Protein AF-A0A0F7U0D5-F1 (afdb_monomer)

Sequence (65 aa):
MPFTEGTSVTFPTKSGDFTIGTVKGFKDGKYQVEVEGAKILEVEEADVKEFSIPIQRRDIFDTLK

Radius of gyration: 15.65 Å; Cα contacts 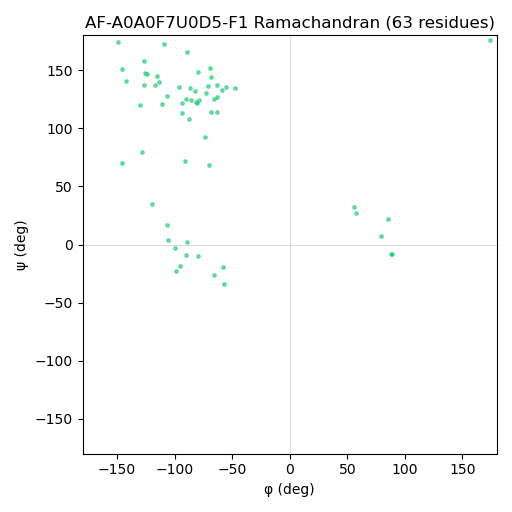(8 Å, |Δi|>4): 100; chains: 1; bounding box: 43×34×31 Å

Foldseek 3Di:
DDDDFQAWKWFADPVRDIFIFTFHDADPQWTFTQGPPRDTDTHHPVGIDHPDDPPPDPPPPPPPD

Solvent-accessible surface area (backbone atoms only — not comparable to full-atom values): 4159 Å² total; per-residue (Å²): 129,82,84,51,65,72,40,60,32,31,30,69,42,99,85,71,48,76,46,68,26,32,30,70,41,75,55,97,77,23,34,34,26,38,30,89,87,80,41,75,42,83,40,52,60,92,56,55,38,80,65,70,78,77,86,83,71,85,75,79,79,80,82,82,128

Nearest PDB structures (foldseek):
  2xk0-assembly1_A  TM=8.834E-01  e=2.552E-03  Drosophila melanogaster
  8qyq-assembly1_A  TM=7.522E-01  e=1.652E-03  Bos taurus
  7uwz-assembly1_A  TM=7.459E-01  e=5.382E-03  synthetic construct
  2mys-assembly1_A  TM=7.434E-01  e=3.944E-03  Gallus gallus
  2w4h-assembly1_M  TM=7.434E-01  e=4.197E-03  Gallus gallus

pLDDT: mean 78.35, std 14.1, range [48.62, 92.5]

Secondary structure (DSSP, 8-state):
-PPPTT-EEEEE-TTS-EEEEEEEEEETTEEEEEETTTEEEEEETTT-EE-------SSSSS---

Mean predicted aligned error: 9.61 Å

Organism: Penicillium brasilianum (NCBI:txid104259)

Structure (mmCIF, N/CA/C/O backbone):
data_AF-A0A0F7U0D5-F1
#
_entry.id   AF-A0A0F7U0D5-F1
#
loop_
_atom_site.group_PDB
_atom_site.id
_atom_site.type_symbol
_atom_site.label_atom_id
_atom_site.label_alt_id
_atom_site.label_comp_id
_atom_site.label_asym_id
_atom_site.label_entity_id
_atom_site.label_seq_id
_atom_site.pdbx_PDB_ins_code
_atom_site.Cartn_x
_atom_site.Cartn_y
_atom_site.Cartn_z
_atom_site.occupancy
_atom_site.B_iso_or_equiv
_atom_site.auth_seq_id
_atom_site.auth_comp_id
_atom_site.auth_asym_id
_atom_site.auth_atom_id
_atom_site.pdbx_PDB_model_num
ATOM 1 N N . MET A 1 1 ? -3.267 -11.256 -8.448 1.00 57.12 1 MET A N 1
ATOM 2 C CA . MET A 1 1 ? -4.326 -11.394 -7.424 1.00 57.12 1 MET A CA 1
ATOM 3 C C . MET A 1 1 ? -4.325 -10.095 -6.659 1.00 57.12 1 MET A C 1
ATOM 5 O O . MET A 1 1 ? -3.231 -9.702 -6.265 1.00 57.12 1 MET A O 1
ATOM 9 N N . PRO A 1 2 ? -5.473 -9.425 -6.497 1.00 70.06 2 PRO A N 1
ATOM 10 C CA . PRO A 1 2 ? -5.489 -8.177 -5.767 1.00 70.06 2 PRO A CA 1
ATOM 11 C C . PRO A 1 2 ? -5.077 -8.413 -4.309 1.00 70.06 2 PRO A C 1
ATOM 13 O O . PRO A 1 2 ? -5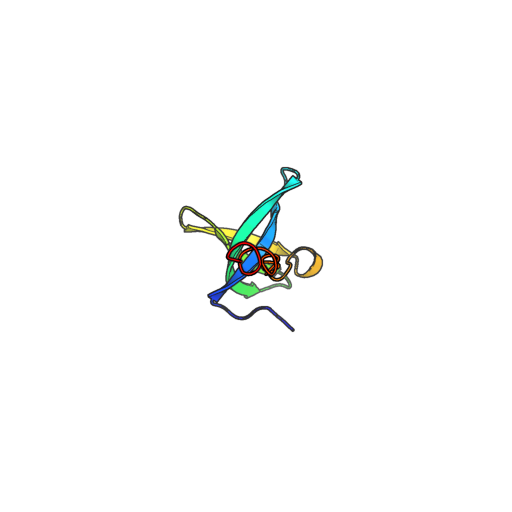.501 -9.406 -3.713 1.00 70.06 2 PRO A O 1
ATOM 16 N N . PHE A 1 3 ? -4.246 -7.536 -3.744 1.00 81.25 3 PHE A N 1
ATOM 17 C CA . PHE A 1 3 ? -3.927 -7.567 -2.318 1.00 81.25 3 PHE A CA 1
ATOM 18 C C . PHE A 1 3 ? -5.218 -7.425 -1.510 1.00 81.25 3 PHE A C 1
ATOM 20 O O . PHE A 1 3 ? -6.061 -6.575 -1.803 1.00 81.25 3 PHE A O 1
ATOM 27 N N . THR A 1 4 ? -5.384 -8.283 -0.510 1.00 84.69 4 THR A N 1
ATOM 28 C CA . THR A 1 4 ? -6.547 -8.262 0.376 1.00 84.69 4 THR A CA 1
ATOM 29 C C . THR A 1 4 ? -6.543 -7.027 1.271 1.00 84.69 4 THR A C 1
ATOM 31 O O . THR A 1 4 ? -5.492 -6.489 1.618 1.00 84.69 4 THR A O 1
ATOM 34 N N . GLU A 1 5 ? -7.732 -6.584 1.676 1.00 88.00 5 GLU A N 1
ATOM 35 C CA . GLU A 1 5 ? -7.861 -5.571 2.722 1.00 88.00 5 GLU A CA 1
ATOM 36 C C . GLU A 1 5 ? -7.124 -6.027 3.995 1.00 88.00 5 GLU A C 1
ATOM 38 O O . GLU A 1 5 ? -7.200 -7.190 4.393 1.00 88.00 5 GLU A O 1
ATOM 43 N N . GLY A 1 6 ? -6.370 -5.116 4.610 1.00 86.25 6 GLY A N 1
ATOM 44 C CA . GLY A 1 6 ? -5.506 -5.389 5.758 1.00 86.25 6 GLY A CA 1
ATOM 45 C C . GLY A 1 6 ? -4.081 -5.820 5.399 1.00 86.25 6 GLY A C 1
ATOM 46 O O . GLY A 1 6 ? -3.233 -5.876 6.288 1.00 86.25 6 GLY A O 1
ATOM 47 N N . THR A 1 7 ? -3.772 -6.079 4.125 1.00 87.50 7 THR A N 1
ATOM 48 C CA . THR A 1 7 ? -2.405 -6.415 3.703 1.00 87.50 7 THR A CA 1
ATOM 49 C C . THR A 1 7 ? -1.501 -5.182 3.746 1.00 87.50 7 THR A C 1
ATOM 51 O O . THR A 1 7 ? -1.831 -4.130 3.194 1.00 87.50 7 THR A O 1
ATOM 54 N N . SER A 1 8 ? -0.334 -5.318 4.377 1.00 87.62 8 SER A N 1
ATOM 55 C CA . SER A 1 8 ? 0.719 -4.304 4.334 1.00 87.62 8 SER A CA 1
ATOM 56 C C . SER A 1 8 ? 1.483 -4.395 3.017 1.00 87.62 8 SER A C 1
ATOM 58 O O . SER A 1 8 ? 2.028 -5.441 2.666 1.00 87.62 8 SER A O 1
ATOM 60 N N . VAL A 1 9 ? 1.533 -3.286 2.292 1.00 88.88 9 VAL A N 1
ATOM 61 C CA . VAL A 1 9 ? 2.176 -3.189 0.983 1.00 88.88 9 VAL A CA 1
ATOM 62 C C . VAL A 1 9 ? 3.178 -2.047 0.964 1.00 88.88 9 VAL A C 1
ATOM 64 O O . VAL A 1 9 ? 3.099 -1.112 1.764 1.00 88.88 9 VAL A O 1
ATOM 67 N N . THR A 1 10 ? 4.131 -2.113 0.042 1.00 89.56 10 THR A N 1
ATOM 68 C CA . THR A 1 10 ? 5.089 -1.035 -0.207 1.00 89.56 10 THR A CA 1
ATOM 69 C C . THR A 1 10 ? 4.910 -0.514 -1.615 1.00 89.56 10 THR A C 1
ATOM 71 O O . THR A 1 10 ? 4.754 -1.287 -2.559 1.00 89.56 10 THR A O 1
ATOM 74 N N . PHE A 1 11 ? 4.949 0.802 -1.758 1.00 87.56 11 PHE A N 1
ATOM 75 C CA . PHE A 1 11 ? 4.780 1.456 -3.045 1.00 87.56 11 PHE A CA 1
ATOM 76 C C . PHE A 1 11 ? 5.639 2.723 -3.132 1.00 87.56 11 PHE A C 1
ATOM 78 O O . PHE A 1 11 ? 5.944 3.337 -2.100 1.00 87.56 11 PHE A O 1
ATOM 85 N N . PRO A 1 12 ? 6.067 3.110 -4.344 1.00 86.75 12 PRO A N 1
ATOM 86 C CA . PRO A 1 12 ? 6.778 4.357 -4.564 1.00 86.75 12 PRO A CA 1
ATOM 87 C C . PRO A 1 12 ? 5.830 5.552 -4.403 1.00 86.75 12 PRO A C 1
ATOM 89 O O . PRO A 1 12 ? 4.701 5.566 -4.891 1.00 86.75 12 PRO A O 1
ATOM 92 N N . THR A 1 13 ? 6.301 6.588 -3.723 1.00 81.56 13 THR A N 1
ATOM 93 C CA . THR A 1 13 ? 5.626 7.884 -3.635 1.00 81.56 13 THR A CA 1
ATOM 94 C C . THR A 1 13 ? 6.068 8.792 -4.782 1.00 81.56 13 THR A C 1
ATOM 96 O O . THR A 1 13 ? 7.091 8.560 -5.424 1.00 81.56 13 THR A O 1
ATOM 99 N N . LYS A 1 14 ? 5.336 9.890 -5.019 1.00 77.38 14 LYS A N 1
ATOM 100 C CA . LYS A 1 14 ? 5.713 10.897 -6.033 1.00 77.38 14 LYS A CA 1
ATOM 101 C C . LYS A 1 14 ? 7.099 11.518 -5.800 1.00 77.38 14 LYS A C 1
ATOM 103 O O . LYS A 1 14 ? 7.660 12.081 -6.732 1.00 77.38 14 LYS A O 1
ATOM 108 N N . SER A 1 15 ? 7.635 11.415 -4.584 1.00 78.31 15 SER A N 1
ATOM 109 C CA . SER A 1 15 ? 8.980 11.875 -4.226 1.00 78.31 15 SER A CA 1
ATOM 110 C C . SER A 1 15 ? 10.088 10.904 -4.654 1.00 78.31 15 SER A C 1
ATOM 112 O O . SER A 1 15 ? 11.258 11.257 -4.577 1.00 78.31 15 SER A O 1
ATOM 114 N N . GLY A 1 16 ? 9.741 9.694 -5.108 1.00 76.31 16 GLY A N 1
ATOM 115 C CA . GLY A 1 16 ? 10.691 8.619 -5.413 1.00 76.31 16 GLY A CA 1
ATOM 116 C C . GLY A 1 16 ? 11.034 7.731 -4.211 1.00 76.31 16 GLY A C 1
ATOM 117 O O . GLY A 1 16 ? 11.648 6.682 -4.390 1.00 76.31 16 GLY A O 1
ATOM 118 N N . ASP A 1 17 ? 10.598 8.107 -3.007 1.00 81.44 17 ASP A N 1
ATOM 119 C CA . ASP A 1 17 ? 10.753 7.306 -1.793 1.00 81.44 17 ASP A CA 1
ATOM 120 C C . ASP A 1 17 ? 9.703 6.197 -1.713 1.00 81.44 17 ASP A C 1
ATOM 122 O O . ASP A 1 17 ? 8.558 6.378 -2.135 1.00 81.44 17 ASP A O 1
ATOM 126 N N . PHE A 1 18 ? 10.063 5.068 -1.109 1.00 83.94 18 PHE A N 1
ATOM 127 C CA . PHE A 1 18 ? 9.126 3.986 -0.822 1.00 83.94 18 PHE A CA 1
ATOM 128 C C . PHE A 1 18 ? 8.430 4.222 0.514 1.00 83.94 18 PHE A C 1
ATOM 130 O O . PHE A 1 18 ? 9.065 4.561 1.510 1.00 83.94 18 PHE A O 1
ATOM 137 N N . THR A 1 19 ? 7.116 4.027 0.547 1.00 87.69 19 THR A N 1
ATOM 138 C CA . THR A 1 19 ? 6.318 4.101 1.776 1.00 87.69 19 THR A CA 1
ATOM 139 C C . THR A 1 19 ? 5.557 2.800 1.973 1.00 87.69 19 THR A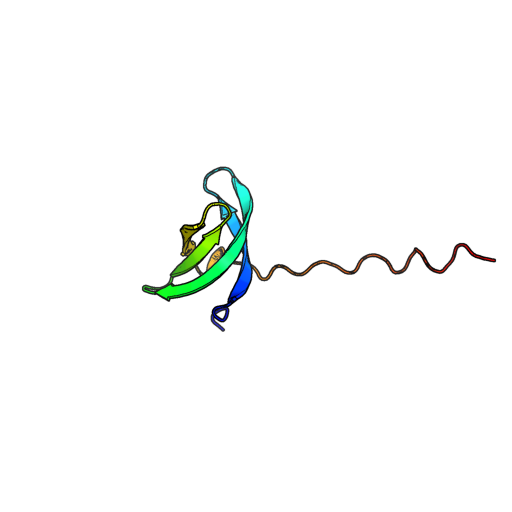 C 1
ATOM 141 O O . THR A 1 19 ? 5.158 2.143 1.009 1.00 87.69 19 THR A O 1
ATOM 144 N N . ILE A 1 20 ? 5.383 2.422 3.237 1.00 89.38 20 ILE A N 1
ATOM 145 C CA . ILE A 1 20 ? 4.580 1.273 3.643 1.00 89.38 20 ILE A CA 1
ATOM 146 C C . ILE A 1 20 ? 3.192 1.777 4.026 1.00 89.38 20 ILE A C 1
ATOM 148 O O . ILE A 1 20 ? 3.058 2.772 4.738 1.00 89.38 20 ILE A O 1
ATOM 152 N N . GLY A 1 21 ? 2.159 1.079 3.572 1.00 90.81 21 GLY A N 1
ATOM 153 C CA . GLY A 1 21 ? 0.794 1.339 4.003 1.00 90.81 21 GLY A CA 1
ATOM 154 C C . GLY A 1 21 ? -0.058 0.080 3.992 1.00 90.81 21 GLY A C 1
ATOM 155 O O . GLY A 1 21 ? 0.384 -0.988 3.570 1.00 90.81 21 GLY A O 1
ATOM 156 N N . THR A 1 22 ? -1.281 0.207 4.488 1.00 91.69 22 THR A N 1
ATOM 157 C CA . THR A 1 22 ? -2.231 -0.901 4.614 1.00 91.69 22 THR A CA 1
ATOM 158 C C . THR A 1 22 ? -3.319 -0.776 3.563 1.00 91.69 22 THR A C 1
ATOM 160 O O . THR A 1 22 ? -3.962 0.268 3.458 1.00 91.69 22 THR A O 1
ATOM 163 N N . VAL A 1 23 ? -3.561 -1.834 2.795 1.00 91.50 23 VAL A N 1
ATOM 164 C CA . VAL A 1 23 ? -4.645 -1.856 1.808 1.00 91.50 23 VAL A CA 1
ATOM 165 C C . VAL A 1 23 ? -5.992 -1.784 2.526 1.00 91.50 23 VAL A C 1
ATOM 167 O O . VAL A 1 23 ? -6.289 -2.604 3.390 1.00 91.50 23 VAL A O 1
ATOM 170 N N . LYS A 1 24 ? -6.818 -0.805 2.162 1.00 91.75 24 LYS A N 1
ATOM 171 C CA . LYS A 1 24 ? -8.219 -0.665 2.590 1.00 91.75 24 LYS A CA 1
ATOM 172 C C . LYS A 1 24 ? -9.205 -1.172 1.555 1.00 91.75 24 LYS A C 1
ATOM 174 O O . LYS A 1 24 ? -10.332 -1.505 1.882 1.00 91.75 24 LYS A O 1
ATOM 179 N N . GLY A 1 25 ? -8.786 -1.217 0.299 1.00 90.19 25 GLY A N 1
ATOM 180 C CA . GLY A 1 25 ? -9.632 -1.693 -0.774 1.00 90.19 25 GLY A CA 1
ATOM 181 C C . GLY A 1 25 ? -8.985 -1.511 -2.131 1.00 90.19 25 GLY A C 1
ATOM 182 O O . GLY A 1 25 ? -7.903 -0.936 -2.263 1.00 90.19 25 GLY A O 1
ATOM 183 N N . PHE A 1 26 ? -9.684 -2.001 -3.144 1.00 88.56 26 PHE A N 1
ATOM 184 C CA . PHE A 1 26 ? -9.305 -1.863 -4.537 1.00 88.56 26 PHE A CA 1
ATOM 185 C C . PHE A 1 26 ? -10.512 -1.352 -5.313 1.00 88.56 26 PHE A C 1
ATOM 187 O O . PHE A 1 26 ? -11.572 -1.984 -5.312 1.00 88.56 26 PHE A O 1
ATOM 194 N N . LYS A 1 27 ? -10.370 -0.185 -5.935 1.00 86.56 27 LYS A N 1
ATOM 195 C CA . LYS A 1 27 ? -11.446 0.475 -6.670 1.00 86.56 27 LYS A CA 1
ATOM 196 C C . LYS A 1 27 ? -10.872 1.146 -7.909 1.00 86.56 27 LYS A C 1
ATOM 198 O O . LYS A 1 27 ? -9.777 1.694 -7.861 1.00 86.56 27 LYS A O 1
ATOM 203 N N . ASP A 1 28 ? -11.600 1.076 -9.020 1.00 85.44 28 ASP A N 1
ATOM 204 C CA . ASP A 1 28 ? -11.230 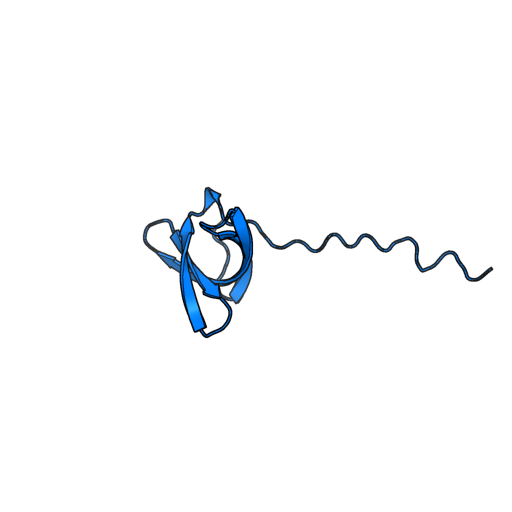1.747 -10.273 1.00 85.44 28 ASP A CA 1
ATOM 205 C C . ASP A 1 28 ? -9.819 1.370 -10.787 1.00 85.44 28 ASP A C 1
ATOM 207 O O . ASP A 1 28 ? -9.121 2.180 -11.391 1.00 85.44 28 ASP A O 1
ATOM 211 N N . GLY A 1 29 ? -9.379 0.130 -10.529 1.00 85.50 29 GLY A N 1
ATOM 212 C CA . GLY A 1 29 ? -8.052 -0.360 -10.926 1.00 85.50 29 GLY A CA 1
ATOM 213 C C . GLY A 1 29 ? -6.899 0.086 -10.0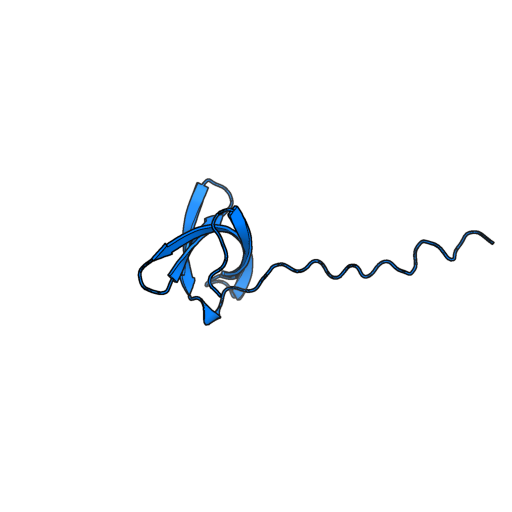15 1.00 85.50 29 GLY A C 1
ATOM 214 O O . GLY A 1 29 ? -5.737 -0.151 -10.345 1.00 85.50 29 GLY A O 1
ATOM 215 N N . LYS A 1 30 ? -7.197 0.741 -8.886 1.00 89.88 30 LYS A N 1
ATOM 216 C CA . LYS A 1 30 ? -6.211 1.282 -7.943 1.00 89.88 30 LYS A CA 1
ATOM 217 C C . LYS A 1 30 ? -6.446 0.775 -6.527 1.00 89.88 30 LYS A C 1
ATOM 219 O O . LYS A 1 30 ? -7.582 0.576 -6.093 1.00 89.88 30 LYS A O 1
ATOM 224 N N . TYR A 1 31 ? -5.363 0.612 -5.779 1.00 90.06 31 TYR A N 1
ATOM 225 C CA . TYR A 1 31 ? -5.413 0.325 -4.353 1.00 90.06 31 TYR A CA 1
ATOM 226 C C . TYR A 1 31 ? -5.615 1.598 -3.554 1.00 90.06 31 TYR A C 1
ATOM 228 O O . TYR A 1 31 ? -4.891 2.575 -3.732 1.00 90.06 31 TYR A O 1
ATOM 236 N N . GLN A 1 32 ? -6.559 1.548 -2.625 1.00 92.06 32 GLN A N 1
ATOM 237 C CA . GLN A 1 32 ? -6.684 2.526 -1.560 1.00 92.06 32 GLN A CA 1
ATOM 238 C C . GLN A 1 32 ? -5.808 2.066 -0.406 1.00 92.06 32 GLN A C 1
ATOM 240 O O . GLN A 1 32 ? -6.121 1.079 0.259 1.00 92.06 32 GLN A O 1
ATOM 245 N N . VAL A 1 33 ? -4.695 2.753 -0.193 1.00 91.69 33 VAL A N 1
ATOM 246 C CA . VAL A 1 33 ? -3.709 2.407 0.825 1.00 91.69 33 VAL A CA 1
ATOM 247 C C . VAL A 1 33 ? -3.728 3.467 1.919 1.00 91.69 33 VAL A C 1
ATOM 249 O O . VAL A 1 33 ? -3.506 4.648 1.656 1.00 91.69 33 VAL A O 1
ATOM 252 N N . GLU A 1 34 ? -4.005 3.053 3.150 1.00 92.50 34 GLU A N 1
ATOM 253 C CA . GLU A 1 34 ? -3.885 3.900 4.333 1.00 92.50 34 GLU A CA 1
ATOM 254 C C . GLU A 1 34 ? -2.418 3.95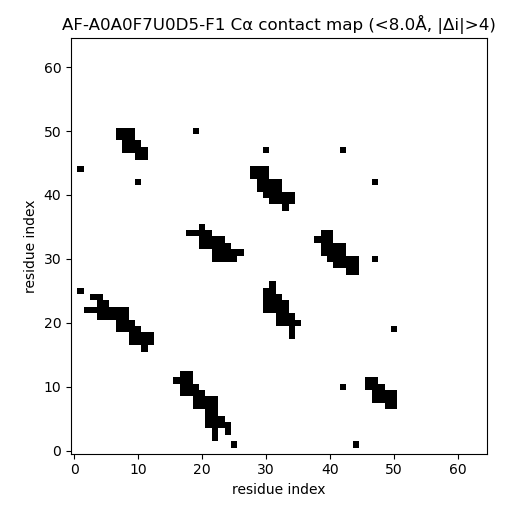9 4.774 1.00 92.50 34 GLU A C 1
ATOM 256 O O . GLU A 1 34 ? -1.801 2.929 5.058 1.00 92.50 34 GLU A O 1
ATOM 261 N N . VAL A 1 35 ? -1.865 5.167 4.832 1.00 90.62 35 VAL A N 1
ATOM 262 C CA . VAL A 1 35 ? -0.526 5.454 5.367 1.00 90.62 35 VAL A CA 1
ATOM 263 C C . VAL A 1 35 ? -0.625 6.201 6.699 1.00 90.62 35 VAL A C 1
ATOM 265 O O . VAL A 1 35 ? -1.716 6.598 7.120 1.00 90.62 35 VAL A O 1
ATOM 268 N N . GLU A 1 36 ? 0.512 6.394 7.376 1.00 83.56 36 GLU A N 1
ATOM 269 C CA . GLU A 1 36 ? 0.574 7.086 8.669 1.00 83.56 36 GLU A CA 1
ATOM 270 C C . GLU A 1 36 ? -0.208 8.410 8.667 1.00 83.56 36 GLU A C 1
ATOM 272 O O . GLU A 1 36 ? -0.137 9.213 7.733 1.00 83.56 36 GLU A O 1
ATOM 277 N N . GLY A 1 37 ? -0.986 8.619 9.732 1.00 80.62 37 GLY A N 1
ATOM 278 C CA . GLY A 1 37 ? -1.895 9.760 9.851 1.00 80.62 37 GLY A CA 1
ATOM 279 C C . GLY A 1 37 ? -3.270 9.555 9.205 1.00 80.62 37 GLY A C 1
ATOM 280 O O . GLY A 1 37 ? -3.926 10.546 8.892 1.00 80.62 37 GLY A O 1
ATOM 281 N N . ALA A 1 38 ? -3.702 8.301 9.002 1.00 80.88 38 ALA A N 1
ATOM 282 C CA . ALA A 1 38 ? -5.006 7.935 8.426 1.00 80.88 38 ALA A CA 1
ATOM 283 C C . ALA A 1 38 ? -5.252 8.535 7.028 1.00 80.88 38 ALA A C 1
ATOM 285 O O . ALA A 1 38 ? -6.385 8.789 6.609 1.00 80.88 38 ALA A O 1
ATOM 286 N N . LYS A 1 39 ? -4.170 8.797 6.291 1.00 87.00 39 LYS A N 1
ATOM 287 C CA . LYS A 1 39 ? -4.241 9.353 4.944 1.00 87.00 39 LYS A CA 1
ATOM 288 C C . LYS A 1 39 ? -4.429 8.211 3.956 1.00 87.00 39 LYS A C 1
ATOM 290 O O . LYS A 1 39 ? -3.608 7.302 3.903 1.00 87.00 39 LYS A O 1
ATOM 295 N N . ILE A 1 40 ? -5.485 8.280 3.151 1.00 90.12 40 ILE A N 1
ATOM 296 C CA . ILE A 1 40 ? -5.729 7.314 2.078 1.00 90.12 40 ILE A CA 1
ATOM 297 C C . ILE A 1 40 ? -5.064 7.819 0.798 1.00 90.12 40 ILE A C 1
ATOM 299 O O . ILE A 1 40 ? -5.300 8.949 0.363 1.00 90.12 40 ILE A O 1
ATOM 303 N N . LEU A 1 41 ? -4.218 6.980 0.208 1.00 89.19 41 LEU A N 1
ATOM 304 C CA . LEU A 1 41 ? -3.577 7.206 -1.081 1.00 89.19 41 LEU A CA 1
ATOM 305 C C . LEU A 1 41 ? -4.095 6.196 -2.099 1.00 89.19 41 LEU A C 1
ATOM 307 O O . LEU A 1 41 ? -4.264 5.023 -1.786 1.00 89.19 41 LEU A O 1
ATOM 311 N N . GLU A 1 42 ? -4.321 6.660 -3.322 1.00 90.94 42 GLU A N 1
ATOM 312 C CA . GLU A 1 42 ? -4.645 5.795 -4.452 1.00 90.94 42 GLU A CA 1
ATOM 313 C C . GLU A 1 42 ? -3.367 5.448 -5.206 1.00 90.94 42 GLU A C 1
ATOM 315 O O . GLU A 1 42 ? -2.653 6.341 -5.671 1.00 90.94 42 GLU A O 1
ATOM 320 N N . VAL A 1 43 ? -3.084 4.155 -5.319 1.00 88.69 43 VAL A N 1
ATOM 321 C CA . VAL A 1 43 ? -1.846 3.633 -5.901 1.00 88.69 43 VAL A CA 1
ATOM 322 C C . VAL A 1 43 ? -2.186 2.634 -6.998 1.00 88.69 43 VAL A C 1
ATOM 324 O O . VAL A 1 43 ? -3.093 1.818 -6.840 1.00 88.69 43 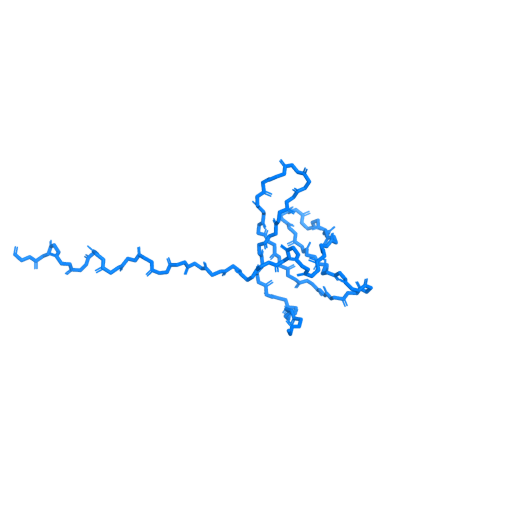VAL A O 1
ATOM 327 N N . GLU A 1 44 ? -1.484 2.699 -8.125 1.00 88.50 44 GLU A N 1
ATOM 328 C CA . GLU A 1 44 ? -1.702 1.764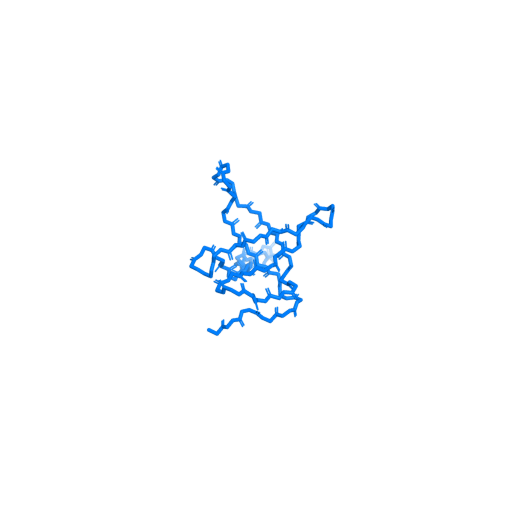 -9.229 1.00 88.50 44 GLU A CA 1
ATOM 329 C C . GLU A 1 44 ? -1.254 0.350 -8.860 1.00 88.50 44 GLU A C 1
ATOM 331 O O . GLU A 1 44 ? -0.241 0.165 -8.189 1.00 88.50 44 GLU A O 1
ATOM 336 N N . GLU A 1 45 ? -1.982 -0.665 -9.334 1.00 84.06 45 GLU A N 1
ATOM 337 C CA . GLU A 1 45 ? -1.639 -2.065 -9.055 1.00 84.06 45 GLU A CA 1
ATOM 338 C C . GLU A 1 45 ? -0.219 -2.430 -9.503 1.00 84.06 45 GLU A C 1
ATOM 340 O O . GLU A 1 45 ? 0.453 -3.196 -8.819 1.00 84.06 45 GLU A O 1
ATOM 345 N N . ALA A 1 46 ? 0.256 -1.841 -10.602 1.00 84.75 46 ALA A N 1
ATOM 346 C CA . ALA A 1 46 ? 1.600 -2.075 -11.124 1.00 84.75 46 ALA A CA 1
ATOM 347 C C . ALA A 1 46 ? 2.720 -1.568 -10.194 1.00 84.75 46 ALA A C 1
ATOM 349 O O . ALA A 1 46 ? 3.830 -2.104 -10.221 1.00 84.75 46 ALA A O 1
ATOM 350 N N . ASP A 1 47 ? 2.428 -0.562 -9.367 1.00 82.56 47 ASP A N 1
ATOM 351 C CA . ASP A 1 47 ? 3.396 0.082 -8.476 1.00 82.56 47 ASP A CA 1
ATOM 352 C C . ASP A 1 47 ? 3.383 -0.508 -7.059 1.00 82.56 47 ASP A C 1
ATOM 354 O O . ASP A 1 47 ? 4.344 -0.339 -6.300 1.00 82.56 47 ASP A O 1
ATOM 358 N N . VAL A 1 48 ? 2.312 -1.217 -6.691 1.00 82.56 48 VAL A N 1
ATOM 359 C CA . VAL A 1 48 ? 2.187 -1.861 -5.382 1.00 82.56 48 VAL A CA 1
ATOM 360 C C . VAL A 1 48 ? 2.938 -3.187 -5.374 1.00 82.56 48 VAL A C 1
ATOM 362 O O . VAL A 1 48 ? 2.650 -4.102 -6.145 1.00 82.56 48 VAL A O 1
ATOM 365 N N . LYS A 1 49 ? 3.885 -3.320 -4.443 1.00 80.44 49 LYS A N 1
ATOM 366 C CA . LYS A 1 49 ? 4.624 -4.561 -4.199 1.00 80.44 49 LYS A CA 1
ATOM 367 C C . LYS A 1 49 ? 4.310 -5.103 -2.812 1.00 80.44 49 LYS A C 1
ATOM 369 O O . LYS A 1 49 ? 4.129 -4.346 -1.855 1.00 80.44 49 LYS A O 1
ATOM 374 N N . GLU A 1 50 ? 4.280 -6.427 -2.700 1.00 72.81 50 GLU A N 1
ATOM 375 C CA . GLU A 1 50 ? 4.177 -7.087 -1.402 1.00 72.81 50 GLU A CA 1
ATOM 376 C C . GLU A 1 50 ? 5.418 -6.751 -0.574 1.00 72.81 50 GLU A C 1
ATOM 378 O O . GLU A 1 50 ? 6.554 -6.915 -1.036 1.00 72.81 50 GLU A O 1
ATOM 383 N N . PHE A 1 51 ? 5.210 -6.254 0.645 1.00 68.44 51 PHE A N 1
ATOM 384 C CA . PHE A 1 51 ? 6.316 -6.024 1.559 1.00 68.44 51 PHE A CA 1
ATOM 385 C C . PHE A 1 51 ? 6.802 -7.370 2.098 1.00 68.44 51 PHE A C 1
ATOM 387 O O . PHE A 1 51 ? 6.297 -7.886 3.091 1.00 68.44 51 PHE A O 1
ATOM 394 N N . SER A 1 52 ? 7.795 -7.950 1.432 1.00 55.97 52 SER A N 1
ATOM 395 C CA . SER A 1 52 ? 8.503 -9.116 1.944 1.00 55.97 52 SER A CA 1
ATOM 396 C C . SER A 1 52 ? 9.731 -8.641 2.706 1.00 55.97 52 SER A C 1
ATOM 398 O O . SER A 1 52 ? 10.674 -8.136 2.100 1.00 55.97 52 SER A O 1
ATOM 400 N N . ILE A 1 53 ? 9.760 -8.840 4.025 1.00 59.38 53 ILE A N 1
ATOM 401 C CA . ILE A 1 53 ? 11.004 -8.717 4.791 1.00 59.38 53 ILE A CA 1
ATOM 402 C C . ILE A 1 53 ? 11.897 -9.882 4.351 1.00 59.38 53 ILE A C 1
ATOM 404 O O . ILE A 1 53 ? 11.541 -11.036 4.613 1.00 59.38 53 ILE A O 1
ATOM 408 N N . PRO A 1 54 ? 13.044 -9.652 3.686 1.00 53.28 54 PRO A N 1
ATOM 409 C CA . PRO A 1 54 ? 13.997 -10.727 3.496 1.00 53.28 54 PRO A CA 1
ATOM 410 C C . PRO A 1 54 ? 14.476 -11.144 4.887 1.00 53.28 54 PRO A C 1
ATOM 412 O O . PRO A 1 54 ? 15.126 -10.371 5.590 1.00 53.28 54 PRO A O 1
ATOM 415 N N . ILE A 1 55 ? 14.152 -12.369 5.302 1.00 54.56 55 ILE A N 1
ATOM 416 C CA . ILE A 1 55 ? 14.740 -13.001 6.486 1.00 54.56 55 ILE A CA 1
ATOM 417 C C . ILE A 1 55 ? 16.208 -13.318 6.146 1.00 54.56 55 ILE A C 1
ATOM 419 O O . ILE A 1 55 ? 16.600 -14.466 5.968 1.00 54.56 55 ILE A O 1
ATOM 423 N N . GLN A 1 56 ? 17.043 -12.291 5.996 1.00 52.75 56 GLN A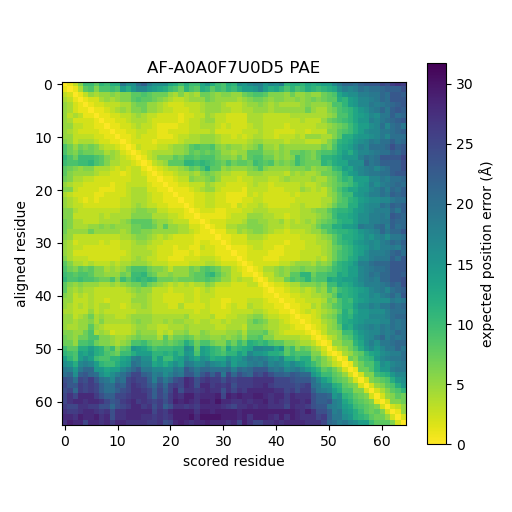 N 1
ATOM 424 C CA . GLN A 1 56 ? 18.496 -12.415 5.956 1.00 52.75 56 GLN A CA 1
ATOM 425 C C . GLN A 1 56 ? 19.024 -12.258 7.377 1.00 52.75 56 GLN A C 1
ATOM 427 O O . GLN A 1 56 ? 19.607 -11.242 7.734 1.00 52.75 56 GLN A O 1
ATOM 432 N N . ARG A 1 57 ? 18.789 -13.267 8.215 1.00 51.56 57 ARG A N 1
ATOM 433 C CA . ARG A 1 57 ? 19.620 -13.514 9.398 1.00 51.56 57 ARG A CA 1
ATOM 434 C C . ARG A 1 57 ? 19.715 -15.012 9.644 1.00 51.56 57 ARG A C 1
ATOM 436 O O . ARG A 1 57 ? 19.158 -15.539 10.601 1.00 51.56 57 ARG A O 1
ATOM 443 N N . ARG A 1 58 ? 20.436 -15.694 8.754 1.00 52.31 58 ARG A N 1
ATOM 444 C CA . ARG A 1 58 ? 20.965 -17.036 9.028 1.00 52.31 58 ARG A CA 1
ATOM 445 C C . ARG A 1 58 ? 22.353 -16.993 9.682 1.00 52.31 58 ARG A C 1
ATOM 447 O O . ARG A 1 58 ? 22.886 -18.046 9.985 1.00 52.31 58 ARG A O 1
ATOM 454 N N . ASP A 1 59 ? 22.885 -15.799 9.963 1.00 53.41 59 ASP A N 1
ATOM 455 C CA . ASP A 1 59 ? 24.273 -15.620 10.419 1.00 53.41 59 ASP A CA 1
ATOM 456 C C . ASP A 1 59 ? 24.418 -15.285 11.916 1.00 53.41 59 ASP A C 1
ATOM 458 O O . ASP A 1 59 ? 25.525 -15.056 12.385 1.00 53.41 59 ASP A O 1
ATOM 462 N N . ILE A 1 60 ? 23.329 -15.252 12.700 1.00 57.03 60 ILE A N 1
ATOM 463 C CA . ILE A 1 60 ? 23.408 -14.980 14.157 1.00 57.03 60 ILE A CA 1
ATOM 464 C C . ILE A 1 60 ? 23.579 -16.234 15.027 1.00 57.03 60 ILE A C 1
ATOM 466 O O . ILE A 1 60 ? 23.794 -16.100 16.227 1.00 57.03 60 ILE A O 1
ATOM 470 N N . PHE A 1 61 ? 23.469 -17.440 14.463 1.00 57.84 61 PHE A N 1
ATOM 471 C CA . PHE A 1 61 ? 23.528 -18.687 15.239 1.00 57.84 61 PHE A CA 1
ATOM 472 C C . PHE A 1 61 ? 24.891 -19.397 15.211 1.00 57.84 61 PHE A C 1
ATOM 474 O O . PHE A 1 61 ? 25.047 -20.383 15.922 1.00 57.84 61 PHE A O 1
ATOM 481 N N . ASP A 1 62 ? 25.881 -18.895 14.464 1.00 52.50 62 ASP A N 1
ATOM 482 C CA . ASP A 1 62 ? 27.181 -19.571 14.276 1.00 52.50 62 ASP A CA 1
ATOM 483 C C . ASP A 1 62 ? 28.359 -18.921 15.035 1.00 52.50 62 ASP A C 1
ATOM 485 O O . ASP A 1 62 ? 29.524 -19.196 14.758 1.00 52.50 62 ASP A O 1
ATOM 489 N N . THR A 1 63 ? 28.078 -18.065 16.027 1.00 54.06 63 THR A N 1
ATOM 490 C CA . THR A 1 63 ? 29.116 -17.405 16.851 1.00 54.06 63 THR A CA 1
ATOM 491 C C . THR A 1 63 ? 29.010 -17.744 18.339 1.00 54.06 63 THR A C 1
ATOM 493 O O . THR A 1 63 ? 29.286 -16.917 19.204 1.00 54.06 63 THR A O 1
ATOM 496 N N . LEU A 1 64 ? 28.607 -18.976 18.651 1.00 54.53 64 LEU A N 1
ATOM 497 C CA . LEU A 1 64 ? 28.789 -19.586 19.970 1.00 54.53 64 LEU A CA 1
ATOM 498 C C . LEU A 1 64 ? 29.446 -20.954 19.775 1.00 54.53 64 LEU A C 1
ATOM 500 O O . LEU A 1 64 ? 28.775 -21.986 19.773 1.00 54.53 64 LEU A O 1
ATOM 504 N N . LYS A 1 65 ? 30.763 -20.950 19.571 1.00 48.62 65 LYS A N 1
ATOM 505 C CA . LYS A 1 65 ? 31.599 -22.145 19.656 1.00 48.62 65 LYS A CA 1
ATOM 506 C C . LYS A 1 65 ? 32.855 -21.842 20.454 1.00 48.62 65 LYS A C 1
ATOM 508 O O . LYS A 1 65 ? 33.381 -20.720 20.290 1.00 48.62 65 LYS A O 1
#